Protein AF-A0A350IKV9-F1 (afdb_monomer)

Sequence (168 aa):
MIDTLLIYFIIVYFLIGTVTGIGIVTDEIPREKPDIVEILGGILLFIIILFIWPIFAYFYFNGIFYPRNYDKYPNRVFDIPSGLLIKKISIQEAESENISSYFDNGTFLMPFGRYNPVWNEMKANMFEGDEVWEFSTSSIWWENLCGSAGVCIIRNGQPIDAIITMKN

Structure (mmCIF, N/CA/C/O backbone):
data_AF-A0A350IKV9-F1
#
_entry.id   AF-A0A350IKV9-F1
#
loop_
_atom_site.group_PDB
_atom_site.id
_atom_site.type_symbol
_atom_site.label_atom_id
_atom_site.label_alt_id
_atom_site.label_comp_id
_atom_site.label_asym_id
_atom_site.label_entity_id
_atom_site.label_seq_id
_atom_site.pdbx_PDB_ins_code
_atom_site.Cartn_x
_atom_site.Cartn_y
_atom_site.Cartn_z
_atom_site.occupancy
_atom_site.B_iso_or_equiv
_atom_site.auth_seq_id
_atom_site.auth_comp_id
_atom_site.auth_asym_id
_atom_site.auth_atom_id
_atom_site.pdbx_PDB_model_num
ATOM 1 N N . MET A 1 1 ? -7.982 0.806 -15.045 1.00 50.06 1 MET A N 1
ATOM 2 C CA . MET A 1 1 ? -8.521 1.694 -16.094 1.00 50.06 1 MET A CA 1
ATOM 3 C C . MET A 1 1 ? -7.327 2.464 -16.624 1.00 50.06 1 MET A C 1
ATOM 5 O O . MET A 1 1 ? -6.690 3.134 -15.830 1.00 50.06 1 MET A O 1
ATOM 9 N N . ILE A 1 2 ? -6.890 2.216 -17.862 1.00 51.91 2 ILE A N 1
ATOM 10 C CA . ILE A 1 2 ? -5.684 2.874 -18.393 1.00 51.91 2 ILE A CA 1
ATOM 11 C C . ILE A 1 2 ? -6.032 4.348 -18.593 1.00 51.91 2 ILE A C 1
ATOM 13 O O . ILE A 1 2 ? -7.002 4.641 -19.290 1.00 51.91 2 ILE A O 1
ATOM 17 N N . ASP A 1 3 ? -5.272 5.242 -17.962 1.00 71.12 3 ASP A N 1
ATOM 18 C CA . ASP A 1 3 ? -5.501 6.681 -18.044 1.00 71.12 3 ASP A CA 1
ATOM 19 C C . ASP A 1 3 ? -5.503 7.141 -19.500 1.00 71.12 3 ASP A C 1
ATOM 21 O O . ASP A 1 3 ? -4.531 6.960 -20.238 1.00 71.12 3 ASP A O 1
ATOM 25 N N . THR A 1 4 ? -6.590 7.785 -19.917 1.00 68.31 4 THR A N 1
ATOM 26 C CA . THR A 1 4 ? -6.730 8.342 -21.267 1.00 68.31 4 THR A CA 1
ATOM 27 C C . THR A 1 4 ? -5.572 9.293 -21.585 1.00 68.31 4 THR A C 1
ATOM 29 O O . THR A 1 4 ? -5.081 9.323 -22.711 1.00 68.31 4 THR A O 1
ATOM 32 N N . LEU A 1 5 ? -5.064 10.007 -20.574 1.00 66.12 5 LEU A N 1
ATOM 33 C CA . LEU A 1 5 ? -3.901 10.889 -20.684 1.00 66.12 5 LEU A CA 1
ATOM 34 C C . LEU A 1 5 ? -2.611 10.124 -21.028 1.00 66.12 5 LEU A C 1
ATOM 36 O O . LEU A 1 5 ? -1.826 10.578 -21.860 1.00 66.12 5 LEU A O 1
ATOM 40 N N . LEU A 1 6 ? -2.418 8.943 -20.432 1.00 70.38 6 LEU A N 1
ATOM 41 C CA . LEU A 1 6 ? -1.281 8.064 -20.708 1.00 70.38 6 LEU A CA 1
ATOM 42 C C . LEU A 1 6 ? -1.356 7.519 -22.139 1.00 70.38 6 LEU A C 1
ATOM 44 O O . LEU A 1 6 ? -0.348 7.487 -22.840 1.00 70.38 6 LEU A O 1
ATOM 48 N N . ILE A 1 7 ? -2.558 7.164 -22.602 1.00 73.94 7 ILE A N 1
ATOM 49 C CA . ILE A 1 7 ? -2.790 6.726 -23.985 1.00 73.94 7 ILE A CA 1
ATOM 50 C C . ILE A 1 7 ? -2.444 7.849 -24.969 1.00 73.94 7 ILE A C 1
ATOM 52 O O . ILE A 1 7 ? -1.711 7.612 -25.928 1.00 73.94 7 ILE A O 1
ATOM 56 N N . TYR A 1 8 ? -2.899 9.081 -24.718 1.00 74.25 8 TYR A N 1
ATOM 57 C CA . TYR A 1 8 ? -2.545 10.231 -25.556 1.00 74.25 8 TYR A CA 1
ATOM 58 C C . TYR A 1 8 ? -1.039 10.501 -25.562 1.00 74.25 8 TYR A C 1
ATOM 60 O O . TYR A 1 8 ? -0.478 10.758 -26.626 1.00 74.25 8 TYR A O 1
ATOM 68 N N . PHE A 1 9 ? -0.370 10.391 -24.412 1.00 74.56 9 PHE A N 1
ATOM 69 C CA . PHE A 1 9 ? 1.077 10.581 -24.330 1.00 74.56 9 PHE A CA 1
ATOM 70 C C . PHE A 1 9 ? 1.836 9.521 -25.138 1.00 74.56 9 PHE A C 1
ATOM 72 O O . PHE A 1 9 ? 2.752 9.860 -25.884 1.00 74.56 9 PHE A O 1
ATOM 79 N N . ILE A 1 10 ? 1.406 8.256 -25.067 1.00 74.56 10 ILE A N 1
ATOM 80 C CA . ILE A 1 10 ? 1.971 7.158 -25.865 1.00 74.56 10 ILE A CA 1
ATOM 81 C C . ILE A 1 10 ? 1.761 7.411 -27.363 1.00 74.56 10 ILE A C 1
ATOM 83 O O . ILE A 1 10 ? 2.704 7.265 -28.137 1.00 74.56 10 ILE A O 1
ATOM 87 N N . ILE A 1 11 ? 0.563 7.834 -27.779 1.00 78.81 11 ILE A N 1
ATOM 88 C CA . ILE A 1 11 ? 0.254 8.118 -29.191 1.00 78.81 11 ILE A CA 1
ATOM 89 C C . ILE A 1 11 ? 1.099 9.284 -29.716 1.00 78.81 11 ILE A C 1
ATOM 91 O O . ILE A 1 11 ? 1.697 9.176 -30.786 1.00 78.81 11 ILE A O 1
ATOM 95 N N . VAL A 1 12 ? 1.184 10.386 -28.966 1.00 78.75 12 VAL A N 1
ATOM 96 C CA . VAL A 1 12 ? 1.984 11.561 -29.347 1.00 78.75 12 VAL A CA 1
ATOM 97 C C . VAL A 1 12 ? 3.470 11.210 -29.399 1.00 78.75 12 VAL A C 1
ATOM 99 O O . VAL A 1 12 ? 4.148 11.581 -30.354 1.00 78.75 12 VAL A O 1
ATOM 102 N N . TYR A 1 13 ? 3.973 10.443 -28.432 1.00 76.25 13 TYR A N 1
ATOM 103 C CA . TYR A 1 13 ? 5.362 9.990 -28.428 1.00 76.25 13 TYR A CA 1
ATOM 104 C C . TYR A 1 13 ? 5.668 9.061 -29.613 1.00 76.25 13 TYR A C 1
ATOM 106 O O . TYR A 1 13 ? 6.708 9.206 -30.253 1.00 76.25 13 TYR A O 1
ATOM 114 N N . PHE A 1 14 ? 4.741 8.166 -29.972 1.00 77.69 14 PHE A N 1
ATOM 115 C CA . PHE A 1 14 ? 4.872 7.297 -31.145 1.00 77.69 14 PHE A CA 1
ATOM 116 C C . PHE A 1 14 ? 4.857 8.099 -32.456 1.00 77.69 14 PHE A C 1
ATOM 118 O O . PHE A 1 14 ? 5.660 7.842 -33.355 1.00 77.69 14 PHE A O 1
ATOM 125 N N . LEU A 1 15 ? 4.001 9.120 -32.559 1.00 77.75 15 LEU A N 1
ATOM 126 C CA . LEU A 1 15 ? 3.981 10.047 -33.695 1.00 77.75 15 LEU A CA 1
ATOM 127 C C . LEU A 1 15 ? 5.290 10.835 -33.810 1.00 77.75 15 LEU A C 1
ATOM 129 O O . LEU A 1 15 ? 5.861 10.915 -34.891 1.00 77.75 15 LEU A O 1
ATOM 133 N N . ILE A 1 16 ? 5.818 11.360 -32.703 1.00 76.12 16 ILE A N 1
ATOM 134 C CA . ILE A 1 16 ? 7.105 12.070 -32.707 1.00 76.12 16 ILE A CA 1
ATOM 135 C C . ILE A 1 16 ? 8.239 11.116 -33.101 1.00 76.12 16 ILE A C 1
ATOM 137 O O . ILE A 1 16 ? 9.048 11.452 -33.963 1.00 76.12 16 ILE A O 1
ATOM 141 N N . GLY A 1 17 ? 8.278 9.910 -32.529 1.00 69.62 17 GLY A N 1
ATOM 142 C CA . GLY A 1 17 ? 9.280 8.891 -32.846 1.00 69.62 17 GLY A CA 1
ATOM 143 C C . GLY A 1 17 ? 9.256 8.461 -34.314 1.00 69.62 17 GLY A C 1
ATOM 144 O O . GLY A 1 17 ? 10.305 8.399 -34.950 1.00 69.62 17 GLY A O 1
ATOM 145 N N . THR A 1 18 ? 8.071 8.233 -34.884 1.00 74.25 18 THR A N 1
ATOM 146 C CA . THR A 1 18 ? 7.915 7.893 -36.311 1.00 74.25 18 THR A CA 1
ATOM 147 C C . THR A 1 18 ? 8.304 9.048 -37.228 1.00 74.25 18 THR A C 1
ATOM 149 O O . THR A 1 18 ? 9.034 8.824 -38.188 1.00 74.25 18 THR A O 1
ATOM 152 N N . VAL A 1 19 ? 7.903 10.285 -36.920 1.00 74.25 19 VAL A N 1
ATOM 153 C CA . VAL A 1 19 ? 8.276 11.468 -37.716 1.00 74.25 19 VAL A CA 1
ATOM 154 C C . VAL A 1 19 ? 9.783 11.717 -37.664 1.00 74.25 19 VAL A C 1
ATOM 156 O O . VAL A 1 19 ? 10.394 11.987 -38.694 1.00 74.25 19 VAL A O 1
ATOM 159 N N . THR A 1 20 ? 10.398 11.570 -36.490 1.00 69.19 20 THR A N 1
ATOM 160 C CA . THR A 1 20 ? 11.847 11.764 -36.315 1.00 69.19 20 THR A CA 1
ATOM 161 C C . THR A 1 20 ? 12.631 10.645 -36.999 1.00 69.19 20 THR A C 1
ATOM 163 O O . THR A 1 20 ? 13.616 10.914 -37.678 1.00 69.19 20 THR A O 1
ATOM 166 N N . GLY A 1 21 ? 12.164 9.396 -36.887 1.00 65.19 21 GLY A N 1
ATOM 167 C CA . GLY A 1 21 ? 12.760 8.245 -37.564 1.00 65.19 21 GLY A CA 1
ATOM 168 C C . GLY A 1 21 ? 12.677 8.348 -39.086 1.00 65.19 21 GLY A C 1
ATOM 169 O O . GLY A 1 21 ? 13.676 8.120 -39.759 1.00 65.19 21 GLY A O 1
ATOM 170 N N . ILE A 1 22 ? 11.526 8.756 -39.632 1.00 67.31 22 ILE A N 1
ATOM 171 C CA . ILE A 1 22 ? 11.386 9.033 -41.069 1.00 67.31 22 ILE A CA 1
ATOM 172 C C . ILE A 1 22 ? 12.315 10.178 -41.469 1.00 67.31 22 ILE A C 1
ATOM 174 O O . ILE A 1 22 ? 13.008 10.035 -42.463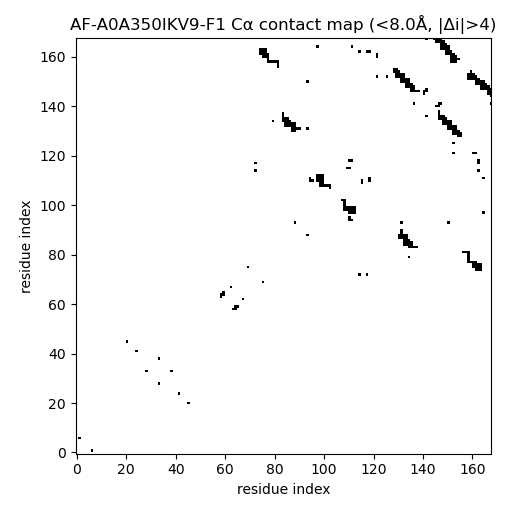 1.00 67.31 22 ILE A O 1
ATOM 178 N N . GLY A 1 23 ? 12.380 11.258 -40.682 1.00 64.06 23 GLY A N 1
ATOM 179 C CA . GLY A 1 23 ? 13.267 12.396 -40.925 1.00 64.06 23 GLY A CA 1
ATOM 180 C C . GLY A 1 23 ? 14.730 11.979 -41.067 1.00 64.06 23 GLY A C 1
ATOM 181 O O . GLY A 1 23 ? 15.335 12.271 -42.090 1.00 64.06 23 GLY A O 1
ATOM 182 N N . ILE A 1 24 ? 15.257 11.220 -40.101 1.00 61.50 24 ILE A N 1
ATOM 183 C CA . ILE A 1 24 ? 16.635 10.697 -40.124 1.00 61.50 24 ILE A CA 1
ATOM 184 C C . ILE A 1 24 ? 16.857 9.799 -41.346 1.00 61.50 24 ILE A C 1
ATOM 186 O O . ILE A 1 24 ? 17.827 9.987 -42.072 1.00 61.50 24 ILE A O 1
ATOM 190 N N . VAL A 1 25 ? 15.927 8.880 -41.626 1.00 62.28 25 VAL A N 1
ATOM 191 C CA . VAL A 1 25 ? 16.016 8.009 -42.809 1.00 62.28 25 VAL A CA 1
ATOM 192 C C . VAL A 1 25 ? 15.983 8.828 -44.101 1.00 62.28 25 VAL A C 1
ATOM 194 O O . VAL A 1 25 ? 16.704 8.510 -45.034 1.00 62.28 25 VAL A O 1
ATOM 197 N N . THR A 1 26 ? 15.178 9.886 -44.184 1.00 63.38 26 THR A N 1
ATOM 198 C CA . THR A 1 26 ? 15.081 10.714 -45.395 1.00 63.38 26 THR A CA 1
ATOM 199 C C . THR A 1 26 ? 16.244 11.681 -45.581 1.00 63.38 26 THR A C 1
ATOM 201 O O . THR A 1 26 ? 16.548 12.008 -46.724 1.00 63.38 26 THR A O 1
ATOM 204 N N . ASP A 1 27 ? 16.878 12.133 -44.496 1.00 59.53 27 ASP A N 1
ATOM 205 C CA . ASP A 1 27 ? 17.991 13.092 -44.532 1.00 59.53 27 ASP A CA 1
ATOM 206 C C . ASP A 1 27 ? 19.342 12.384 -44.751 1.00 59.53 27 ASP A C 1
ATOM 208 O O . ASP A 1 27 ? 20.251 12.954 -45.352 1.00 59.53 27 ASP A O 1
ATOM 212 N N . GLU A 1 28 ? 19.458 11.112 -44.339 1.00 56.00 28 GLU A N 1
ATOM 213 C CA . GLU A 1 28 ? 20.629 10.267 -44.617 1.00 56.00 28 GLU A CA 1
ATOM 214 C C . GLU A 1 28 ? 20.583 9.562 -45.979 1.00 56.00 28 GLU A C 1
ATOM 216 O O . GLU A 1 28 ? 21.625 9.094 -46.428 1.00 56.00 28 GLU A O 1
ATOM 221 N N . ILE A 1 29 ? 19.435 9.504 -46.675 1.00 55.97 29 ILE A N 1
ATOM 222 C CA . ILE A 1 29 ? 19.399 8.986 -48.052 1.00 55.97 29 ILE A CA 1
ATOM 223 C C . ILE A 1 29 ? 20.167 9.966 -48.953 1.00 55.97 29 ILE A C 1
ATOM 225 O O . ILE A 1 29 ? 19.694 11.085 -49.192 1.00 55.97 29 ILE A O 1
ATOM 229 N N . PRO A 1 30 ? 21.327 9.574 -49.515 1.00 55.75 30 PRO A N 1
ATOM 230 C CA . PRO A 1 30 ? 22.032 10.423 -50.459 1.00 55.75 30 PRO A CA 1
ATOM 231 C C . PRO A 1 30 ? 21.118 10.675 -51.669 1.00 55.75 30 PRO A C 1
ATOM 233 O O . PRO A 1 30 ? 20.323 9.821 -52.059 1.00 55.75 30 PRO A O 1
ATOM 236 N N . ARG A 1 31 ? 21.245 11.828 -52.345 1.00 57.75 31 ARG A N 1
ATOM 237 C CA . ARG A 1 31 ? 20.541 12.061 -53.634 1.00 57.75 31 ARG A CA 1
ATOM 238 C C . ARG A 1 31 ? 20.940 11.056 -54.727 1.00 57.75 31 ARG A C 1
ATOM 240 O O . ARG A 1 31 ? 20.358 11.062 -55.810 1.00 57.75 31 ARG A O 1
ATOM 247 N N . GLU A 1 32 ? 21.932 10.220 -54.447 1.00 67.06 32 GLU A N 1
ATOM 248 C CA . GLU A 1 32 ? 22.389 9.101 -55.252 1.00 67.06 32 GLU A CA 1
ATOM 249 C C . GLU A 1 32 ? 21.935 7.784 -54.604 1.00 67.06 32 GLU A C 1
ATOM 251 O O . GLU A 1 32 ? 21.840 7.693 -53.386 1.00 67.06 32 GLU A O 1
ATOM 256 N N . LYS A 1 33 ? 21.599 6.782 -55.427 1.00 62.62 33 LYS A N 1
ATOM 257 C CA . LYS A 1 33 ? 20.904 5.547 -55.023 1.00 62.62 33 LYS A CA 1
ATOM 258 C C . LYS A 1 33 ? 21.510 4.956 -53.727 1.00 62.62 33 LYS A C 1
ATOM 260 O O . LYS A 1 33 ? 22.646 4.490 -53.795 1.00 62.62 33 LYS A O 1
ATOM 265 N N . PRO A 1 34 ? 20.783 4.952 -52.592 1.00 62.66 34 PRO A N 1
ATOM 266 C CA . PRO A 1 34 ? 21.312 4.438 -51.331 1.00 62.66 34 PRO A CA 1
ATOM 267 C C . PRO A 1 34 ? 21.704 2.966 -51.477 1.00 62.66 34 PRO A C 1
ATOM 269 O O . PRO A 1 34 ? 20.997 2.192 -52.138 1.00 62.66 34 PRO A O 1
ATOM 272 N N . ASP A 1 35 ? 22.836 2.587 -50.880 1.00 76.44 35 ASP A N 1
ATOM 273 C CA . ASP A 1 35 ? 23.293 1.199 -50.876 1.00 76.44 35 ASP A CA 1
ATOM 274 C C . ASP A 1 35 ? 22.308 0.349 -50.058 1.00 76.44 35 ASP A C 1
ATOM 276 O O . ASP A 1 35 ? 21.745 0.784 -49.048 1.00 76.44 35 ASP A O 1
ATOM 280 N N . ILE A 1 36 ? 22.090 -0.892 -50.486 1.00 76.94 36 ILE A N 1
ATOM 281 C CA . ILE A 1 36 ? 21.175 -1.825 -49.825 1.00 76.94 36 ILE A CA 1
ATOM 282 C C . ILE A 1 36 ? 21.557 -2.033 -48.354 1.00 76.94 36 ILE A C 1
ATOM 284 O O . ILE A 1 36 ? 20.687 -2.273 -47.521 1.00 76.94 36 ILE A O 1
ATOM 288 N N . VAL A 1 37 ? 22.842 -1.887 -48.025 1.00 74.31 37 VAL A N 1
ATOM 289 C CA . VAL A 1 37 ? 23.372 -2.002 -46.661 1.00 74.31 37 VAL A CA 1
ATOM 290 C C . VAL A 1 37 ? 22.848 -0.891 -45.745 1.00 74.31 37 VAL A C 1
ATOM 292 O O . VAL A 1 37 ? 22.463 -1.179 -44.612 1.00 74.31 37 VAL A O 1
ATOM 295 N N . GLU A 1 38 ? 22.767 0.350 -46.226 1.00 74.56 38 GLU A N 1
ATOM 296 C CA . GLU A 1 38 ? 22.275 1.496 -45.444 1.00 74.56 38 GLU A CA 1
ATOM 297 C C . GLU A 1 38 ? 20.772 1.372 -45.177 1.00 74.56 38 GLU A C 1
ATOM 299 O O . GLU A 1 38 ? 20.311 1.530 -44.044 1.00 74.56 38 GLU A O 1
ATOM 304 N N . ILE A 1 39 ? 20.013 0.967 -46.200 1.00 76.38 39 ILE A N 1
ATOM 305 C CA . ILE A 1 39 ? 18.571 0.713 -46.082 1.00 76.38 39 ILE A CA 1
ATOM 306 C C . ILE A 1 39 ? 18.306 -0.405 -45.066 1.00 76.38 39 ILE A C 1
ATOM 308 O O . ILE A 1 39 ? 17.453 -0.267 -44.186 1.00 76.38 39 ILE A O 1
ATOM 312 N N . LEU A 1 40 ? 19.042 -1.516 -45.167 1.00 76.94 40 LEU A N 1
ATOM 313 C CA . LEU A 1 40 ? 18.910 -2.637 -44.237 1.00 76.94 40 LEU A CA 1
ATOM 314 C C . LEU A 1 40 ? 19.296 -2.236 -42.807 1.00 76.94 40 LEU A C 1
ATOM 316 O O . LEU A 1 40 ? 18.626 -2.662 -41.864 1.00 76.94 40 LEU A O 1
ATOM 320 N N . GLY A 1 41 ? 20.315 -1.387 -42.640 1.00 78.94 41 GLY A N 1
ATOM 321 C CA . GLY A 1 41 ? 20.718 -0.837 -41.345 1.00 78.94 41 GLY A CA 1
ATOM 322 C C . GLY A 1 41 ? 19.615 -0.005 -40.684 1.00 78.94 41 GLY A C 1
ATOM 323 O O . GLY A 1 41 ? 19.273 -0.249 -39.524 1.00 78.94 41 GLY A O 1
ATOM 324 N N . GLY A 1 42 ? 18.995 0.912 -41.433 1.00 77.00 42 GLY A N 1
ATOM 325 C CA . GLY A 1 42 ? 17.886 1.734 -40.937 1.00 77.00 42 GLY A CA 1
ATOM 326 C C . GLY A 1 42 ? 16.656 0.907 -40.545 1.00 77.00 42 GLY A C 1
ATOM 327 O O . GLY A 1 42 ? 16.072 1.118 -39.479 1.00 77.00 42 GLY A O 1
ATOM 328 N N . ILE A 1 43 ? 16.299 -0.095 -41.356 1.00 80.75 43 ILE A N 1
ATOM 329 C CA . ILE A 1 43 ? 15.188 -1.013 -41.055 1.00 80.75 43 ILE A CA 1
ATOM 330 C C . ILE A 1 43 ? 15.478 -1.821 -39.783 1.00 80.75 43 ILE A C 1
ATOM 332 O O . ILE A 1 43 ? 14.601 -1.959 -38.929 1.00 80.75 43 ILE A O 1
ATOM 336 N N . LEU A 1 44 ? 16.702 -2.332 -39.626 1.00 83.56 44 LEU A N 1
ATOM 337 C CA . LEU A 1 44 ? 17.096 -3.093 -38.441 1.00 83.56 44 LEU A CA 1
ATOM 338 C C . LEU A 1 44 ? 17.002 -2.238 -37.170 1.00 83.56 44 LEU A C 1
ATOM 340 O O . LEU A 1 44 ? 16.446 -2.688 -36.167 1.00 83.56 44 LEU A O 1
ATOM 344 N N . LEU A 1 45 ? 17.494 -0.997 -37.215 1.00 79.56 45 LEU A N 1
ATOM 345 C CA . LEU A 1 45 ? 17.433 -0.069 -36.086 1.00 79.56 45 LEU A CA 1
ATOM 346 C C . LEU A 1 45 ? 15.983 0.274 -35.714 1.00 79.56 45 LEU A C 1
ATOM 348 O O . LEU A 1 45 ? 15.626 0.272 -34.535 1.00 79.56 45 LEU A O 1
ATOM 352 N N . PHE A 1 46 ? 15.126 0.487 -36.715 1.00 78.44 46 PHE A N 1
ATOM 353 C CA . PHE A 1 46 ? 13.700 0.722 -36.507 1.00 78.44 46 PHE A CA 1
ATOM 354 C C . PHE A 1 46 ? 13.012 -0.469 -35.827 1.00 78.44 46 PHE A C 1
ATOM 356 O O . PHE A 1 46 ? 12.270 -0.281 -34.864 1.00 78.44 46 PHE A O 1
ATOM 363 N N . ILE A 1 47 ? 13.301 -1.697 -36.272 1.00 82.06 47 ILE A N 1
ATOM 364 C CA . ILE A 1 47 ? 12.794 -2.927 -35.647 1.00 82.06 47 ILE A CA 1
ATOM 365 C C . ILE A 1 47 ? 13.273 -3.013 -34.192 1.00 82.06 47 ILE A C 1
ATOM 367 O O . ILE A 1 47 ? 12.461 -3.224 -33.295 1.00 82.06 47 ILE A O 1
ATOM 371 N N . ILE A 1 48 ? 14.562 -2.791 -33.927 1.00 81.69 48 ILE A N 1
ATOM 372 C CA . ILE A 1 48 ? 15.110 -2.830 -32.563 1.00 81.69 48 ILE A CA 1
ATOM 373 C C . ILE A 1 48 ? 14.365 -1.850 -31.650 1.00 81.69 48 ILE A C 1
ATOM 375 O O . ILE A 1 48 ? 13.916 -2.248 -30.577 1.00 81.69 48 ILE A O 1
ATOM 379 N N . ILE A 1 49 ? 14.165 -0.604 -32.084 1.00 79.38 49 ILE A N 1
ATOM 380 C CA . ILE A 1 49 ? 13.420 0.397 -31.308 1.00 79.38 49 ILE A CA 1
ATOM 381 C C . ILE A 1 49 ? 11.970 -0.062 -31.102 1.00 79.38 49 ILE A C 1
ATOM 383 O O . ILE A 1 49 ? 11.477 -0.038 -29.976 1.00 79.38 49 ILE A O 1
ATOM 387 N N . LEU A 1 50 ? 11.304 -0.546 -32.152 1.00 78.94 50 LEU A N 1
ATOM 388 C CA . LEU A 1 50 ? 9.905 -0.977 -32.104 1.00 78.94 50 LEU A CA 1
ATOM 389 C C . LEU A 1 50 ? 9.672 -2.148 -31.135 1.00 78.94 50 LEU A C 1
ATOM 391 O O . LEU A 1 50 ? 8.630 -2.189 -30.483 1.00 78.94 50 LEU A O 1
ATOM 395 N N . PHE A 1 51 ? 10.636 -3.064 -30.997 1.00 80.38 51 PHE A N 1
ATOM 396 C CA . PHE A 1 51 ? 10.528 -4.237 -30.119 1.00 80.38 51 PHE A CA 1
ATOM 397 C C . PHE A 1 51 ? 11.144 -4.052 -28.724 1.00 80.38 51 PHE A C 1
ATOM 399 O O . PHE A 1 51 ? 10.738 -4.748 -27.791 1.00 80.38 51 PHE A O 1
ATOM 406 N N . ILE A 1 52 ? 12.056 -3.094 -28.532 1.00 80.62 52 ILE A N 1
ATOM 407 C CA . ILE A 1 52 ? 12.613 -2.769 -27.210 1.00 80.62 52 ILE A CA 1
ATOM 408 C C . ILE A 1 52 ? 11.530 -2.213 -26.276 1.00 80.62 52 ILE A C 1
ATOM 410 O O . ILE A 1 52 ? 11.429 -2.638 -25.124 1.00 80.62 52 ILE A O 1
ATOM 414 N N . TRP A 1 53 ? 10.677 -1.303 -26.752 1.00 70.06 53 TRP A N 1
ATOM 415 C CA . TRP A 1 53 ? 9.686 -0.645 -25.892 1.00 70.06 53 TRP A CA 1
ATOM 416 C C . TRP A 1 53 ? 8.613 -1.584 -25.317 1.00 70.06 53 TRP A C 1
ATOM 418 O O . TRP A 1 53 ? 8.346 -1.473 -24.123 1.00 70.06 53 TRP A O 1
ATOM 428 N N . PRO A 1 54 ? 8.033 -2.543 -26.068 1.00 78.56 54 PRO A N 1
ATOM 429 C CA . PRO A 1 54 ? 7.135 -3.555 -25.510 1.00 78.56 54 PRO A CA 1
ATOM 430 C C . PRO A 1 54 ? 7.776 -4.398 -24.409 1.00 78.56 54 PRO A C 1
ATOM 432 O O . PRO A 1 54 ? 7.103 -4.746 -23.444 1.00 78.56 54 PRO A O 1
ATOM 435 N N . ILE A 1 55 ? 9.075 -4.691 -24.520 1.00 79.06 55 ILE A N 1
ATOM 436 C CA . ILE A 1 55 ? 9.829 -5.424 -23.498 1.00 79.06 55 ILE A CA 1
ATOM 437 C C . ILE A 1 55 ? 9.959 -4.569 -22.230 1.00 79.06 55 ILE A C 1
ATOM 439 O O . ILE A 1 55 ? 9.649 -5.041 -21.137 1.00 79.06 55 ILE A O 1
ATOM 443 N N . PHE A 1 56 ? 10.331 -3.291 -22.358 1.00 74.19 56 PHE A N 1
ATOM 444 C CA . PHE A 1 56 ? 10.372 -2.365 -21.220 1.00 74.19 56 PHE A CA 1
ATOM 445 C C . PHE A 1 56 ? 8.989 -2.119 -20.604 1.00 74.19 56 PHE A C 1
ATOM 447 O O . PHE A 1 56 ? 8.867 -2.111 -19.381 1.00 74.19 56 PHE A O 1
ATOM 454 N N . ALA A 1 57 ? 7.942 -1.980 -21.419 1.00 72.12 57 ALA A N 1
ATOM 455 C CA . ALA A 1 57 ? 6.567 -1.842 -20.949 1.00 72.12 57 ALA A CA 1
ATOM 456 C C . ALA A 1 57 ? 6.109 -3.107 -20.210 1.00 72.12 57 ALA A C 1
ATOM 458 O O . ALA A 1 57 ? 5.578 -3.012 -19.107 1.00 72.12 57 ALA A O 1
ATOM 459 N N . TYR A 1 58 ? 6.378 -4.293 -20.762 1.00 75.50 58 TYR A N 1
ATOM 460 C CA . TYR A 1 58 ? 6.128 -5.571 -20.098 1.00 75.50 58 TYR A CA 1
ATOM 461 C C . TYR A 1 58 ? 6.859 -5.649 -18.753 1.00 75.50 58 TYR A C 1
ATOM 463 O O . TYR A 1 58 ? 6.255 -6.016 -17.749 1.00 75.50 58 TYR A O 1
ATOM 471 N N . PHE A 1 59 ? 8.132 -5.257 -18.686 1.00 73.00 59 PHE A N 1
ATOM 472 C CA . PHE A 1 59 ? 8.876 -5.229 -17.426 1.00 73.00 59 PHE A CA 1
ATOM 473 C C . PHE A 1 59 ? 8.347 -4.194 -16.423 1.00 73.00 59 PHE A C 1
ATOM 475 O O . PHE A 1 59 ? 8.343 -4.469 -15.222 1.00 73.00 59 PHE A O 1
ATOM 482 N N . TYR A 1 60 ? 7.876 -3.037 -16.895 1.00 66.00 60 TYR A N 1
ATOM 483 C CA . TYR A 1 60 ? 7.249 -2.004 -16.070 1.00 66.00 60 TYR A CA 1
ATOM 484 C C . TYR A 1 60 ? 5.925 -2.494 -15.469 1.00 66.00 60 TYR A C 1
ATOM 486 O O . TYR A 1 60 ? 5.750 -2.448 -14.253 1.00 66.00 60 TYR A O 1
ATOM 494 N N . PHE A 1 61 ? 5.030 -3.055 -16.291 1.00 64.56 61 PHE A N 1
ATOM 495 C CA . PHE A 1 61 ? 3.741 -3.585 -15.832 1.00 64.56 61 PHE A CA 1
ATOM 496 C C . PHE A 1 61 ? 3.879 -4.833 -14.953 1.00 64.56 61 PHE A C 1
ATOM 498 O O . PHE A 1 61 ? 3.077 -5.024 -14.043 1.00 64.56 61 PHE A O 1
ATOM 505 N N . ASN A 1 62 ? 4.908 -5.655 -15.170 1.00 62.66 62 ASN A N 1
ATOM 506 C CA . ASN A 1 62 ? 5.184 -6.816 -14.321 1.00 62.66 62 ASN A CA 1
ATOM 507 C C . ASN A 1 62 ? 6.025 -6.487 -13.078 1.00 62.66 62 ASN A C 1
ATOM 509 O O . ASN A 1 62 ? 6.397 -7.399 -12.343 1.00 62.66 62 ASN A O 1
ATOM 513 N N . GLY A 1 63 ? 6.335 -5.209 -12.826 1.00 55.06 63 GLY A N 1
ATOM 514 C CA . GLY A 1 63 ? 7.035 -4.787 -11.611 1.00 55.06 63 GLY A CA 1
ATOM 515 C C . GLY A 1 63 ? 8.458 -5.341 -11.485 1.00 55.06 63 GLY A C 1
ATOM 516 O O . GLY A 1 63 ? 8.965 -5.476 -10.379 1.00 55.06 63 GLY A O 1
ATOM 517 N N . ILE A 1 64 ? 9.123 -5.670 -12.597 1.00 56.53 64 ILE A N 1
ATOM 518 C CA . ILE A 1 64 ? 10.474 -6.261 -12.574 1.00 56.53 64 ILE A CA 1
ATOM 519 C C . ILE A 1 64 ? 11.545 -5.200 -12.255 1.00 56.53 64 ILE A C 1
ATOM 521 O O . ILE A 1 64 ? 12.544 -5.513 -11.614 1.00 56.53 64 ILE A O 1
ATOM 525 N N . PHE A 1 65 ? 11.318 -3.931 -12.621 1.00 51.97 65 PHE A N 1
ATOM 526 C CA . PHE A 1 65 ? 12.201 -2.808 -12.252 1.00 51.97 65 PHE A CA 1
ATOM 527 C C . PHE A 1 65 ? 11.911 -2.214 -10.864 1.00 51.97 65 PHE A C 1
ATOM 529 O O . PHE A 1 65 ? 12.777 -1.568 -10.278 1.00 51.97 65 PHE A O 1
ATOM 536 N N . TYR A 1 66 ? 10.725 -2.480 -10.317 1.00 53.25 66 TYR A N 1
ATOM 537 C CA . TYR A 1 66 ? 10.365 -2.191 -8.931 1.00 53.25 66 TYR A CA 1
ATOM 538 C C . TYR A 1 66 ? 9.908 -3.497 -8.292 1.00 53.25 66 TYR A C 1
ATOM 540 O O . TYR A 1 66 ? 8.699 -3.678 -8.119 1.00 53.25 66 TYR A O 1
ATOM 548 N N . PRO A 1 67 ? 10.827 -4.434 -7.981 1.00 44.84 67 PRO A N 1
ATOM 549 C CA . PRO A 1 67 ? 10.443 -5.617 -7.233 1.00 44.84 67 PRO A CA 1
ATOM 550 C C . PRO A 1 67 ? 9.742 -5.115 -5.975 1.00 44.84 67 PRO A C 1
ATOM 552 O O . PRO A 1 67 ? 10.357 -4.428 -5.152 1.00 44.84 67 PRO A O 1
ATOM 555 N N . ARG A 1 68 ? 8.431 -5.377 -5.870 1.00 49.97 68 ARG A N 1
ATOM 556 C CA . ARG A 1 68 ? 7.680 -5.135 -4.641 1.00 49.97 68 ARG A CA 1
ATOM 557 C C . ARG A 1 68 ? 8.431 -5.933 -3.587 1.00 49.97 68 ARG A C 1
ATOM 559 O O . ARG A 1 68 ? 8.407 -7.159 -3.588 1.00 49.97 68 ARG A O 1
ATOM 566 N N . ASN A 1 69 ? 9.205 -5.237 -2.761 1.00 48.16 69 ASN A N 1
ATOM 567 C CA . ASN A 1 69 ? 9.999 -5.835 -1.700 1.00 48.16 69 ASN A CA 1
ATOM 568 C C . ASN A 1 69 ? 9.037 -6.164 -0.555 1.00 48.16 69 ASN A C 1
ATOM 570 O O . ASN A 1 69 ? 9.090 -5.548 0.509 1.00 48.16 69 ASN A O 1
ATOM 574 N N . TYR A 1 70 ? 8.110 -7.092 -0.80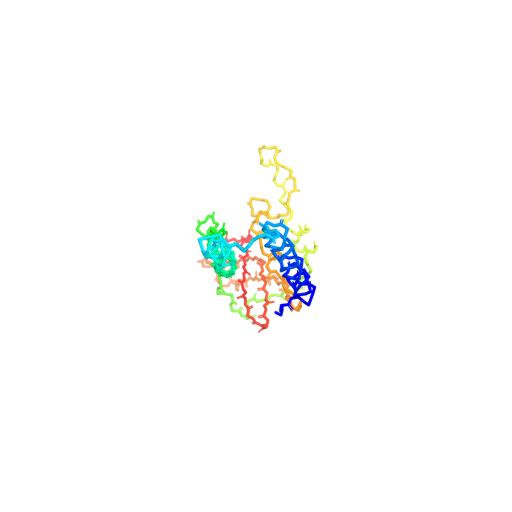7 1.00 49.19 70 TYR A N 1
ATOM 575 C CA . TYR A 1 70 ? 7.134 -7.562 0.174 1.00 49.19 70 TYR A CA 1
ATOM 576 C C . TYR A 1 70 ? 7.846 -8.042 1.445 1.00 49.19 70 TYR A C 1
ATOM 578 O O . TYR A 1 70 ? 7.409 -7.756 2.555 1.00 49.19 70 TYR A O 1
ATOM 586 N N . ASP A 1 71 ? 9.018 -8.646 1.271 1.00 52.06 71 ASP A N 1
ATO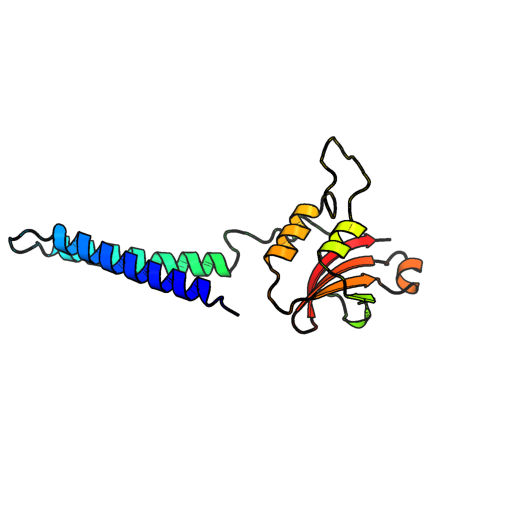M 587 C CA . ASP A 1 71 ? 9.832 -9.243 2.328 1.00 52.06 71 ASP A CA 1
ATOM 588 C C . ASP A 1 71 ? 10.522 -8.199 3.222 1.00 52.06 71 ASP A C 1
ATOM 590 O O . ASP A 1 71 ? 10.985 -8.516 4.318 1.00 52.06 71 ASP A O 1
ATOM 594 N N . LYS A 1 72 ? 10.595 -6.932 2.786 1.00 56.50 72 LYS A N 1
ATOM 595 C CA . LYS A 1 72 ? 11.263 -5.862 3.546 1.00 56.50 72 LYS A CA 1
ATOM 596 C C . LYS A 1 72 ? 10.389 -5.314 4.679 1.00 56.50 72 LYS A C 1
ATOM 598 O O . LYS A 1 72 ? 10.915 -4.689 5.600 1.00 56.50 72 LYS A O 1
ATOM 603 N N . TYR A 1 73 ? 9.079 -5.570 4.646 1.00 59.50 73 TYR A N 1
ATOM 604 C CA . TYR A 1 73 ? 8.125 -5.074 5.637 1.00 59.50 73 TYR A CA 1
ATOM 605 C C . TYR A 1 73 ? 7.180 -6.203 6.083 1.00 59.50 73 TYR A C 1
ATOM 607 O O . TYR A 1 73 ? 6.114 -6.371 5.495 1.00 59.50 73 TYR A O 1
ATOM 615 N N . PRO A 1 74 ? 7.508 -6.949 7.158 1.00 56.47 74 PRO A N 1
ATOM 616 C CA . PRO A 1 74 ? 6.767 -8.150 7.581 1.00 56.47 74 PRO A CA 1
ATOM 617 C C . PRO A 1 74 ? 5.329 -7.886 8.077 1.00 56.47 74 PRO A C 1
ATOM 619 O O . PRO A 1 74 ? 4.646 -8.806 8.514 1.00 56.47 74 PRO A O 1
ATOM 622 N N . ASN A 1 75 ? 4.868 -6.633 8.023 1.00 63.19 75 ASN A N 1
ATOM 623 C CA . ASN A 1 75 ? 3.563 -6.178 8.498 1.00 63.19 75 ASN A CA 1
ATOM 624 C C . ASN A 1 75 ? 2.549 -5.926 7.363 1.00 63.19 75 ASN A C 1
ATOM 626 O O . ASN A 1 75 ? 1.507 -5.320 7.616 1.00 63.19 75 ASN A O 1
ATOM 630 N N . ARG A 1 76 ? 2.845 -6.360 6.129 1.00 64.50 76 ARG A N 1
ATOM 631 C CA . ARG A 1 76 ? 1.924 -6.287 4.984 1.00 64.50 76 ARG A CA 1
ATOM 632 C C . ARG A 1 76 ? 1.091 -7.572 4.927 1.00 64.50 76 ARG A C 1
ATOM 634 O O . ARG A 1 76 ? 1.662 -8.656 4.848 1.00 64.50 76 ARG A O 1
ATOM 641 N N . VAL A 1 77 ? -0.237 -7.471 4.999 1.00 65.31 77 VAL A N 1
ATOM 642 C CA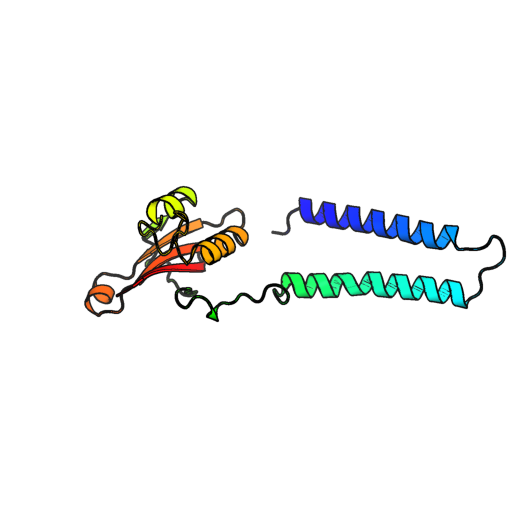 . VAL A 1 77 ? -1.155 -8.629 4.948 1.00 65.31 77 VAL A CA 1
ATOM 643 C C . VAL A 1 77 ? -2.144 -8.441 3.806 1.00 65.31 77 VAL A C 1
ATOM 645 O O . VAL A 1 77 ? -2.784 -7.400 3.716 1.00 65.31 77 VAL A O 1
ATOM 648 N N . PHE A 1 78 ? -2.263 -9.451 2.943 1.00 62.62 78 PHE A N 1
ATOM 649 C CA . PHE A 1 78 ? -3.130 -9.402 1.761 1.00 62.62 78 PHE A CA 1
ATOM 650 C C . PHE A 1 78 ? -4.526 -9.996 1.998 1.00 62.62 78 PHE A C 1
ATOM 652 O O . PHE A 1 78 ? -5.449 -9.668 1.264 1.00 62.62 78 PHE A O 1
ATOM 659 N N . ASP A 1 79 ? -4.710 -10.778 3.066 1.00 69.88 79 ASP A N 1
ATOM 660 C CA . ASP A 1 79 ? -5.985 -11.424 3.391 1.00 69.88 79 ASP A CA 1
ATOM 661 C C . ASP A 1 79 ? -6.638 -10.782 4.620 1.00 69.88 79 ASP A C 1
ATOM 663 O O . ASP A 1 79 ? -6.496 -11.253 5.750 1.00 69.88 79 ASP A O 1
ATOM 667 N N . ILE A 1 80 ? -7.367 -9.686 4.399 1.00 77.38 80 ILE A N 1
ATOM 668 C CA . ILE A 1 80 ? -8.239 -9.072 5.409 1.00 77.38 80 ILE A CA 1
ATOM 669 C C . ILE A 1 80 ? -9.690 -9.357 5.015 1.00 77.38 80 ILE A C 1
ATOM 671 O O . ILE A 1 80 ? -10.206 -8.736 4.083 1.00 77.38 80 ILE A O 1
ATOM 675 N N . PRO A 1 81 ? -10.384 -10.283 5.701 1.00 75.81 81 PRO A N 1
ATOM 676 C CA . PRO A 1 81 ? -11.805 -10.491 5.475 1.00 75.81 81 PRO A CA 1
ATOM 677 C C . PRO A 1 81 ? -12.566 -9.174 5.624 1.00 75.81 81 PRO A C 1
ATOM 679 O O . PRO A 1 81 ? -12.356 -8.440 6.589 1.00 75.81 81 PRO A O 1
ATOM 682 N N . SER A 1 82 ? -13.503 -8.901 4.715 1.00 74.56 82 SER A N 1
ATOM 683 C CA . SER A 1 82 ? -14.317 -7.676 4.741 1.00 74.56 82 SER A CA 1
ATOM 684 C C . SER A 1 82 ? -15.079 -7.473 6.059 1.00 74.56 82 SER A C 1
ATOM 686 O O . SER A 1 82 ? -15.383 -6.344 6.426 1.00 74.56 82 SER A O 1
ATOM 688 N N . GLY A 1 83 ? -15.336 -8.547 6.814 1.00 81.50 83 GLY A N 1
ATOM 689 C CA . GLY A 1 83 ? -15.931 -8.489 8.153 1.00 81.50 83 GLY A CA 1
ATOM 690 C C . GLY A 1 83 ? -15.027 -7.919 9.256 1.00 81.50 83 GLY A C 1
ATOM 691 O O . GLY A 1 83 ? -15.508 -7.727 10.368 1.00 81.50 83 GLY A O 1
ATOM 692 N N . LEU A 1 84 ? -13.742 -7.665 8.982 1.00 86.50 84 LEU A N 1
ATOM 693 C CA . LEU A 1 84 ? -12.810 -7.010 9.913 1.00 86.50 84 LEU A CA 1
ATOM 694 C C . LEU A 1 84 ? -12.684 -5.499 9.675 1.00 86.50 84 LEU A C 1
ATOM 696 O O . LEU A 1 84 ? -11.976 -4.823 10.424 1.00 86.50 84 LEU A O 1
ATOM 700 N N . LEU A 1 85 ? -13.338 -4.975 8.635 1.00 90.81 85 LEU A N 1
ATOM 701 C CA . LEU A 1 85 ? -13.348 -3.551 8.322 1.00 90.81 85 LEU A CA 1
ATOM 702 C C . LEU A 1 85 ? -14.235 -2.812 9.326 1.00 90.81 85 LEU A C 1
ATOM 704 O O . LEU A 1 85 ? -15.393 -3.1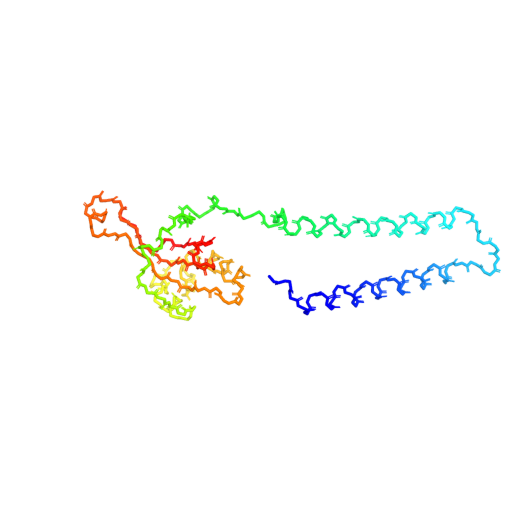73 9.531 1.00 90.81 85 LEU A O 1
ATOM 708 N N . ILE A 1 86 ? -13.688 -1.772 9.947 1.00 92.12 86 ILE A N 1
ATOM 709 C CA . ILE A 1 86 ? -14.370 -1.004 10.994 1.00 92.12 86 ILE A CA 1
ATOM 710 C C . ILE A 1 86 ? -14.938 0.280 10.409 1.00 92.12 86 ILE A C 1
ATOM 712 O O . ILE A 1 86 ? -16.128 0.567 10.540 1.00 92.12 86 ILE A O 1
ATOM 716 N N . LYS A 1 87 ? -14.065 1.074 9.789 1.00 93.56 87 LYS A N 1
ATOM 717 C CA . LYS A 1 87 ? -14.363 2.451 9.414 1.00 93.56 87 LYS A CA 1
ATOM 718 C C . LYS A 1 87 ? -13.670 2.790 8.105 1.00 93.56 87 LYS A C 1
ATOM 720 O O . LYS A 1 87 ? -12.466 2.589 7.963 1.00 93.56 87 LYS A O 1
ATOM 725 N N . LYS A 1 88 ? -14.437 3.341 7.164 1.00 94.88 88 LYS A N 1
ATOM 726 C CA . LYS A 1 88 ? -13.885 3.987 5.976 1.00 94.88 88 LYS A CA 1
ATOM 727 C C . LYS A 1 88 ? -13.297 5.329 6.392 1.00 94.88 88 LYS A C 1
ATOM 729 O O . LYS A 1 88 ? -13.994 6.126 7.021 1.00 94.88 88 LYS A O 1
ATOM 734 N N . ILE A 1 89 ? -12.047 5.567 6.027 1.00 94.38 89 ILE A N 1
ATOM 735 C CA . ILE A 1 89 ? -11.323 6.798 6.344 1.00 94.38 89 ILE A CA 1
ATOM 736 C C . ILE A 1 89 ? -10.737 7.414 5.075 1.00 94.38 89 ILE A C 1
ATOM 738 O O . ILE A 1 89 ? -10.570 6.755 4.049 1.00 94.38 89 ILE A O 1
ATOM 742 N N . SER A 1 90 ? -10.449 8.705 5.129 1.00 94.56 90 SER A N 1
ATOM 743 C CA . SER A 1 90 ? -9.674 9.403 4.108 1.00 94.56 90 SER A CA 1
ATOM 744 C C . SER A 1 90 ? -8.174 9.159 4.286 1.00 94.56 90 SER A C 1
ATOM 746 O O . SER A 1 90 ? -7.701 8.767 5.352 1.00 94.56 90 SER A O 1
ATOM 748 N N . ILE A 1 91 ? -7.402 9.440 3.234 1.00 92.38 91 ILE A N 1
ATOM 749 C CA . ILE A 1 91 ? -5.933 9.398 3.282 1.00 92.38 91 ILE A CA 1
ATOM 750 C C . ILE A 1 91 ? -5.410 10.356 4.359 1.00 92.38 91 ILE A C 1
ATOM 752 O O . ILE A 1 91 ? -4.498 10.010 5.102 1.00 92.38 91 ILE A O 1
ATOM 756 N N . GLN A 1 92 ? -6.002 11.547 4.461 1.00 91.75 92 GLN A N 1
ATOM 757 C CA . GLN A 1 92 ? -5.604 12.570 5.424 1.00 91.75 92 GLN A CA 1
ATOM 758 C C . GLN A 1 92 ? -5.888 12.130 6.863 1.00 91.75 92 GLN A C 1
ATOM 760 O O . GLN A 1 92 ? -5.032 12.307 7.728 1.00 91.75 92 GLN A O 1
ATOM 765 N N . GLU A 1 93 ? -7.052 11.525 7.114 1.00 91.69 93 GLU A N 1
ATOM 766 C CA . GLU A 1 93 ? -7.372 10.938 8.421 1.00 91.69 93 GLU A CA 1
ATOM 767 C C . GLU A 1 93 ? -6.374 9.829 8.764 1.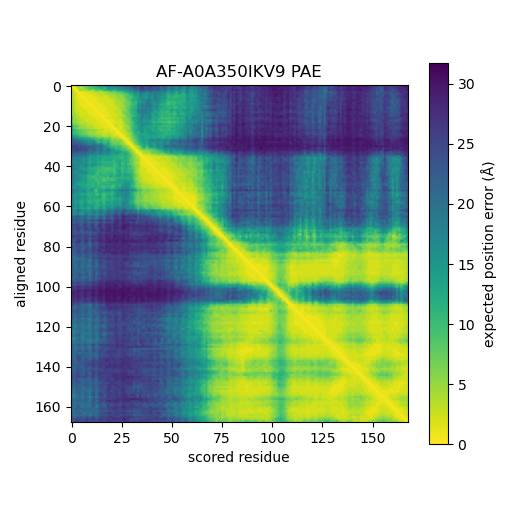00 91.69 93 GLU A C 1
ATOM 769 O O . GLU A 1 93 ? -5.726 9.915 9.806 1.00 91.69 93 GLU A O 1
ATOM 774 N N . ALA A 1 94 ? -6.141 8.881 7.845 1.00 90.88 94 ALA A N 1
ATOM 775 C CA . ALA A 1 94 ? -5.179 7.793 8.028 1.00 90.88 94 ALA A CA 1
ATOM 776 C C . ALA A 1 94 ? -3.782 8.308 8.400 1.00 90.88 94 ALA A C 1
ATOM 778 O O . ALA A 1 94 ? -3.133 7.774 9.300 1.00 90.88 94 ALA A O 1
ATOM 779 N N . GLU A 1 95 ? -3.323 9.361 7.725 1.00 91.38 95 GLU A N 1
ATOM 780 C CA . GLU A 1 95 ? -2.025 9.974 7.985 1.00 91.38 95 GLU A CA 1
ATOM 781 C C . GLU A 1 95 ? -1.973 10.694 9.331 1.00 91.38 95 GLU A C 1
ATOM 783 O O . GLU A 1 95 ? -0.984 10.558 10.050 1.00 91.38 95 GLU A O 1
ATOM 788 N N . SER A 1 96 ? -3.026 11.436 9.677 1.00 88.81 96 SER A N 1
ATOM 789 C CA . SER A 1 96 ? -3.092 12.199 10.925 1.00 88.81 96 SER A CA 1
ATOM 790 C C . SER A 1 96 ? -3.179 11.305 12.164 1.00 88.81 96 SER A C 1
ATOM 792 O O . SER A 1 96 ? -2.527 11.592 13.168 1.00 88.81 96 SER A O 1
ATOM 794 N N . GLU A 1 97 ? -3.916 10.195 12.077 1.00 87.75 97 GLU A N 1
ATOM 795 C CA . GLU A 1 97 ? -4.102 9.242 13.174 1.00 87.75 97 GLU A CA 1
ATOM 796 C C . GLU A 1 97 ? -2.873 8.341 13.373 1.00 87.75 97 GLU A C 1
ATOM 798 O O . GLU A 1 97 ? -2.628 7.855 14.475 1.00 87.75 97 GLU A O 1
ATOM 803 N N . ASN A 1 98 ? -2.050 8.169 12.331 1.00 85.62 98 ASN A N 1
ATOM 804 C CA . ASN A 1 98 ? -0.852 7.327 12.359 1.00 85.62 98 ASN A CA 1
ATOM 805 C C . ASN A 1 98 ? 0.458 8.124 12.274 1.00 85.62 98 ASN A C 1
ATOM 807 O O . ASN A 1 98 ? 1.494 7.569 11.896 1.00 85.62 98 ASN A O 1
ATOM 811 N N . ILE A 1 99 ? 0.463 9.414 12.621 1.00 83.69 99 ILE A N 1
ATOM 812 C CA . ILE A 1 99 ? 1.716 10.160 12.787 1.00 83.69 99 ILE A CA 1
ATOM 813 C C . ILE A 1 99 ? 2.538 9.508 13.902 1.00 83.69 99 ILE A 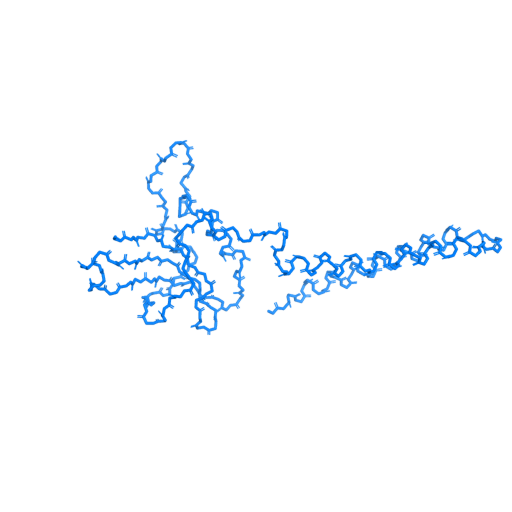C 1
ATOM 815 O O . ILE A 1 99 ? 2.064 9.328 15.025 1.00 83.69 99 ILE A O 1
ATOM 819 N N . SER A 1 100 ? 3.791 9.149 13.605 1.00 67.56 100 SER A N 1
ATOM 820 C CA . SER A 1 100 ? 4.659 8.597 14.640 1.00 67.56 100 SER A CA 1
ATOM 821 C C . SER A 1 100 ? 4.970 9.683 15.667 1.00 67.56 100 SER A C 1
ATOM 823 O O . SER A 1 100 ? 5.651 10.659 15.361 1.00 67.56 100 SER A O 1
ATOM 825 N N . SER A 1 101 ? 4.518 9.488 16.901 1.00 63.88 101 SER A N 1
ATOM 826 C CA . SER A 1 101 ? 4.848 10.340 18.048 1.00 63.88 101 SER A CA 1
ATOM 827 C C . SER A 1 101 ? 6.301 10.184 18.521 1.00 63.88 101 SER A C 1
ATOM 829 O O . SER A 1 101 ? 6.778 10.981 19.326 1.00 63.88 101 SER A O 1
ATOM 831 N N . TYR A 1 102 ? 7.022 9.182 18.007 1.00 57.34 102 TYR A N 1
ATOM 832 C CA . TYR A 1 102 ? 8.418 8.914 18.337 1.00 57.34 102 TYR A CA 1
ATOM 833 C C . TYR A 1 102 ? 9.385 9.645 17.400 1.00 57.34 102 TYR A C 1
ATOM 835 O O . TYR A 1 102 ? 9.490 9.330 16.216 1.00 57.34 102 TYR A O 1
ATOM 843 N N . PHE A 1 103 ? 10.152 10.574 17.974 1.00 56.25 103 PHE A N 1
ATOM 844 C CA . PHE A 1 103 ? 11.429 11.025 17.426 1.00 56.25 103 PHE A CA 1
ATOM 845 C C . PHE A 1 103 ? 12.451 9.896 17.599 1.00 56.25 103 PHE A C 1
ATOM 847 O O . PHE A 1 103 ? 13.139 9.827 18.615 1.00 56.25 103 PHE A O 1
ATOM 854 N N . ASP A 1 104 ? 12.538 8.991 16.630 1.00 52.47 104 ASP A N 1
ATOM 855 C CA . ASP A 1 104 ? 13.637 8.028 16.574 1.00 52.47 104 ASP A CA 1
ATOM 856 C C . ASP A 1 104 ? 14.765 8.609 15.702 1.00 52.47 104 ASP A C 1
ATOM 858 O O . ASP A 1 104 ? 14.583 8.916 14.517 1.00 52.47 104 ASP A O 1
ATOM 862 N N . ASN A 1 105 ? 15.928 8.821 16.322 1.00 52.09 105 ASN A N 1
ATOM 863 C CA . ASN A 1 105 ? 17.208 9.127 15.669 1.00 52.09 105 ASN A CA 1
ATOM 864 C C . ASN A 1 105 ? 17.253 10.364 14.743 1.00 52.09 105 ASN A C 1
ATOM 866 O O . ASN A 1 105 ? 18.026 10.396 13.789 1.00 52.09 105 ASN A O 1
ATOM 870 N N . GLY A 1 106 ? 16.465 11.406 15.032 1.00 54.28 106 GLY A N 1
ATOM 871 C CA . GLY A 1 106 ? 16.503 12.676 14.284 1.00 54.28 106 GLY A CA 1
ATOM 872 C C . GLY A 1 106 ? 15.718 12.671 12.967 1.00 54.28 106 GLY A C 1
ATOM 873 O O . GLY A 1 106 ? 15.855 13.594 12.165 1.00 54.28 106 GLY A O 1
ATOM 874 N N . THR A 1 107 ? 14.885 11.653 12.746 1.00 55.31 107 THR A N 1
ATOM 875 C CA . THR A 1 107 ? 14.013 11.554 11.570 1.00 55.31 107 THR A CA 1
ATOM 876 C C . THR A 1 107 ? 12.705 12.318 11.807 1.00 55.31 107 THR A C 1
ATOM 878 O O . THR A 1 107 ? 12.128 12.249 12.889 1.00 55.31 107 THR A O 1
ATOM 881 N N . PHE A 1 108 ? 12.255 13.078 10.803 1.00 56.31 108 PHE A N 1
ATOM 882 C CA . PHE A 1 108 ? 11.051 13.917 10.863 1.00 56.31 108 PHE A CA 1
ATOM 883 C C . PHE A 1 108 ? 9.774 13.123 11.197 1.00 56.31 108 PHE A C 1
ATOM 885 O O . PHE A 1 108 ? 9.657 11.949 10.851 1.00 56.31 108 PHE A O 1
ATOM 892 N N . LEU A 1 109 ? 8.793 13.802 11.808 1.00 69.62 109 LEU A N 1
ATOM 893 C CA . LEU A 1 109 ? 7.436 13.295 12.047 1.00 69.62 109 LEU A CA 1
ATOM 894 C C . LEU A 1 109 ? 6.779 12.930 10.707 1.00 69.62 109 LEU A C 1
ATOM 896 O O . LEU A 1 109 ? 6.356 13.810 9.958 1.00 69.62 109 LEU A O 1
ATOM 900 N N . MET A 1 110 ? 6.720 11.637 10.397 1.00 79.44 110 MET A N 1
ATOM 901 C CA . MET A 1 110 ? 6.110 11.125 9.171 1.00 79.44 110 MET A CA 1
ATOM 902 C C . MET A 1 110 ? 4.920 10.214 9.503 1.00 79.44 110 MET A C 1
ATOM 904 O O . MET A 1 110 ? 4.989 9.441 10.467 1.00 79.44 110 MET A O 1
ATOM 908 N N . PRO A 1 111 ? 3.842 10.245 8.696 1.00 84.50 111 PRO A N 1
ATOM 909 C CA . PRO A 1 111 ? 2.765 9.266 8.790 1.00 84.50 111 PRO A CA 1
ATOM 910 C C . PRO A 1 111 ? 3.303 7.840 8.693 1.00 84.50 111 PRO A C 1
ATOM 912 O O . PRO A 1 111 ? 4.130 7.553 7.827 1.00 84.50 111 PRO A O 1
ATOM 915 N N . PHE A 1 112 ? 2.838 6.952 9.565 1.00 84.44 112 PHE A N 1
ATOM 916 C CA . PHE A 1 112 ? 3.259 5.554 9.674 1.00 84.44 112 PHE A CA 1
ATOM 917 C C . PHE A 1 112 ? 4.751 5.343 10.017 1.00 84.44 112 PHE A C 1
ATOM 919 O O . PHE A 1 112 ? 5.240 4.210 9.971 1.00 84.44 112 PHE A O 1
ATOM 926 N N . GLY A 1 113 ? 5.492 6.397 10.392 1.00 81.31 113 GLY A N 1
ATOM 927 C CA . GLY A 1 113 ? 6.886 6.323 10.845 1.00 81.31 113 GLY A CA 1
ATOM 928 C C . GLY A 1 113 ? 7.789 5.542 9.884 1.00 81.31 113 GLY A C 1
ATOM 929 O O . GLY A 1 113 ? 7.910 5.878 8.707 1.00 81.31 113 GLY A O 1
ATOM 930 N N . ARG A 1 114 ? 8.387 4.439 10.359 1.00 76.94 114 ARG A N 1
ATOM 931 C CA . ARG A 1 114 ? 9.249 3.559 9.539 1.00 76.94 114 ARG A CA 1
ATOM 932 C C . ARG A 1 114 ? 8.541 2.930 8.330 1.00 76.94 114 ARG A C 1
ATOM 934 O O . ARG A 1 114 ? 9.206 2.485 7.397 1.00 76.94 114 ARG A O 1
ATOM 941 N N . TYR A 1 115 ? 7.210 2.864 8.359 1.00 80.94 115 TYR A N 1
ATOM 942 C CA . TYR A 1 115 ? 6.378 2.346 7.274 1.00 80.94 115 TYR A CA 1
ATOM 943 C C . TYR A 1 115 ? 5.889 3.447 6.328 1.00 80.94 115 TYR A C 1
ATOM 945 O O . TYR A 1 115 ? 5.165 3.137 5.386 1.00 80.94 115 TYR A O 1
ATOM 953 N N . ASN A 1 116 ? 6.312 4.706 6.506 1.00 84.75 116 ASN A N 1
ATOM 954 C CA . ASN A 1 116 ? 5.994 5.786 5.571 1.00 84.75 116 ASN A CA 1
ATOM 955 C C . ASN A 1 116 ? 6.309 5.434 4.100 1.00 84.75 116 ASN A C 1
ATOM 957 O O . ASN A 1 116 ? 5.465 5.700 3.244 1.00 84.75 116 ASN A O 1
ATOM 961 N N . PRO A 1 117 ? 7.442 4.772 3.768 1.00 82.25 117 PRO A N 1
ATOM 962 C CA . PRO A 1 117 ? 7.698 4.343 2.393 1.00 82.25 117 PRO A CA 1
ATOM 963 C C . PRO A 1 117 ? 6.646 3.359 1.863 1.00 82.25 117 PRO A C 1
ATOM 965 O O . PRO A 1 117 ? 6.223 3.487 0.718 1.00 82.25 117 PRO A O 1
ATOM 968 N N . VAL A 1 118 ? 6.183 2.426 2.703 1.00 84.12 118 VAL A N 1
ATOM 969 C CA . VAL A 1 118 ? 5.128 1.459 2.350 1.00 84.12 118 VAL A CA 1
ATOM 970 C C . VAL A 1 118 ? 3.804 2.175 2.137 1.00 84.12 118 VAL A C 1
ATOM 972 O O . VAL A 1 118 ? 3.110 1.910 1.164 1.00 84.12 118 VAL A O 1
ATOM 975 N N . TRP A 1 119 ? 3.476 3.132 3.006 1.00 88.56 119 TRP A N 1
ATOM 976 C CA . TRP A 1 119 ? 2.275 3.947 2.864 1.00 88.56 119 TRP A CA 1
ATOM 977 C C . TRP A 1 119 ? 2.282 4.768 1.567 1.00 88.56 119 TRP A C 1
ATOM 979 O O . TRP A 1 119 ? 1.271 4.865 0.873 1.00 88.56 119 TRP A O 1
ATOM 989 N N . ASN A 1 120 ? 3.431 5.327 1.188 1.00 88.38 120 ASN A N 1
ATOM 990 C CA . ASN A 1 120 ? 3.560 6.034 -0.084 1.00 88.38 120 ASN A CA 1
ATOM 991 C C . ASN A 1 120 ? 3.436 5.089 -1.288 1.00 88.38 120 ASN A C 1
ATOM 993 O O . ASN A 1 120 ? 2.810 5.469 -2.275 1.00 88.38 120 ASN A O 1
ATOM 997 N N . GLU A 1 121 ? 3.963 3.863 -1.206 1.00 85.19 121 GLU A N 1
ATOM 998 C CA . GLU A 1 121 ? 3.766 2.829 -2.235 1.00 85.19 121 GLU A CA 1
ATOM 999 C C . GLU A 1 121 ? 2.285 2.435 -2.355 1.00 85.19 121 GLU A C 1
ATOM 1001 O O . GLU A 1 121 ? 1.750 2.367 -3.460 1.00 85.19 121 GLU A O 1
ATOM 1006 N N . MET A 1 122 ? 1.605 2.235 -1.224 1.00 88.00 122 MET A N 1
ATOM 1007 C CA . MET A 1 122 ? 0.165 1.976 -1.153 1.00 88.00 122 MET A CA 1
ATOM 1008 C C . MET A 1 122 ? -0.630 3.059 -1.882 1.00 88.00 122 MET A C 1
ATOM 1010 O O . MET A 1 122 ? -1.389 2.747 -2.797 1.00 88.00 122 MET A O 1
ATOM 1014 N N . LYS A 1 123 ? -0.394 4.332 -1.538 1.00 89.31 123 LYS A N 1
ATOM 1015 C CA . LYS A 1 123 ? -1.049 5.479 -2.186 1.00 89.31 123 LYS A CA 1
ATOM 1016 C C . LYS A 1 123 ? -0.743 5.571 -3.678 1.00 89.31 123 LYS A C 1
ATOM 1018 O O . LYS A 1 123 ? -1.645 5.844 -4.461 1.00 89.31 123 LYS A O 1
ATOM 1023 N N . ALA A 1 124 ? 0.506 5.338 -4.082 1.00 85.81 124 ALA A N 1
ATOM 1024 C CA . ALA A 1 124 ? 0.902 5.388 -5.490 1.00 85.81 124 ALA A CA 1
ATOM 1025 C C . ALA A 1 124 ? 0.196 4.321 -6.345 1.00 85.81 124 ALA A C 1
ATOM 1027 O O . ALA A 1 124 ? 0.025 4.514 -7.546 1.00 85.81 124 ALA A O 1
ATOM 1028 N N . ASN A 1 125 ? -0.231 3.217 -5.728 1.00 83.56 125 ASN A N 1
ATOM 1029 C CA . ASN A 1 125 ? -0.966 2.141 -6.385 1.00 83.56 125 ASN A CA 1
ATOM 1030 C C . ASN A 1 125 ? -2.495 2.310 -6.332 1.00 83.56 125 ASN A C 1
ATOM 1032 O O . ASN A 1 125 ? -3.200 1.433 -6.845 1.00 83.56 125 ASN A O 1
ATOM 1036 N N . MET A 1 126 ? -3.016 3.381 -5.717 1.00 85.81 126 MET A N 1
ATOM 1037 C CA . MET A 1 126 ? -4.455 3.649 -5.657 1.00 85.81 126 MET A CA 1
ATOM 1038 C C . MET A 1 126 ? -4.998 4.119 -7.012 1.00 85.81 126 MET A C 1
ATOM 1040 O O . MET A 1 126 ? -4.370 4.913 -7.709 1.00 85.81 126 MET A O 1
ATOM 1044 N N . PHE A 1 127 ? -6.200 3.660 -7.356 1.00 87.44 127 PHE A N 1
ATOM 1045 C CA . PHE A 1 127 ? -6.997 4.156 -8.477 1.00 87.44 127 PHE A CA 1
ATOM 1046 C C . PHE A 1 127 ? -8.258 4.862 -7.973 1.00 87.44 127 PHE A C 1
ATOM 1048 O O . PHE A 1 127 ? -8.679 4.700 -6.828 1.00 87.44 127 PHE A O 1
ATOM 1055 N N . GLU A 1 128 ? -8.890 5.635 -8.855 1.00 85.81 128 GLU A N 1
ATOM 1056 C CA . GLU A 1 128 ? -10.208 6.203 -8.588 1.00 85.81 128 GLU A CA 1
ATOM 1057 C C . GLU A 1 128 ? -11.218 5.090 -8.256 1.00 85.81 128 GLU A C 1
ATOM 1059 O O . GLU A 1 128 ? -11.318 4.089 -8.969 1.00 85.81 128 GLU A O 1
ATOM 1064 N N . GLY A 1 129 ? -11.952 5.265 -7.154 1.00 88.19 129 GLY A N 1
ATOM 1065 C CA . GLY A 1 129 ? -12.884 4.270 -6.620 1.00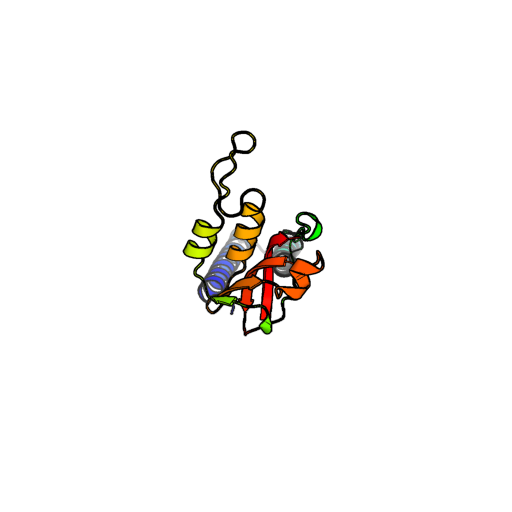 88.19 129 GLY A CA 1
ATOM 1066 C C . GLY A 1 129 ? -12.294 3.348 -5.550 1.00 88.19 129 GLY A C 1
ATOM 1067 O O . GLY A 1 129 ? -13.056 2.628 -4.907 1.00 88.19 129 GLY A O 1
ATOM 1068 N N . ASP A 1 130 ? -10.981 3.391 -5.313 1.00 91.81 130 ASP A N 1
ATOM 1069 C CA . ASP A 1 130 ? -10.387 2.708 -4.166 1.00 91.81 130 ASP A CA 1
ATOM 1070 C C . ASP A 1 130 ? -10.760 3.396 -2.85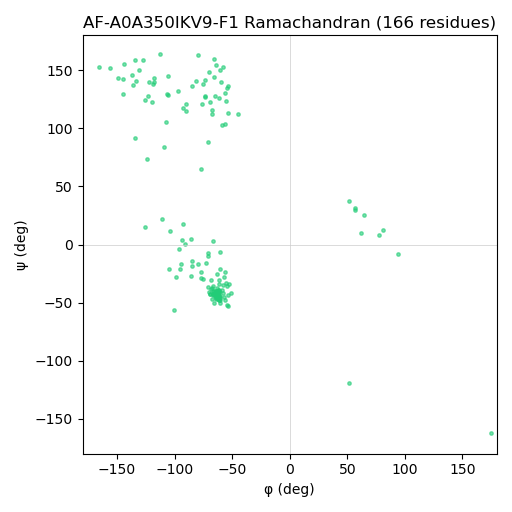3 1.00 91.81 130 ASP A C 1
ATOM 1072 O O . ASP A 1 130 ? -10.914 4.618 -2.764 1.00 91.81 130 ASP A O 1
ATOM 1076 N N . GLU A 1 131 ? -10.866 2.593 -1.803 1.00 94.06 131 GLU A N 1
ATOM 1077 C CA . GLU A 1 131 ? -11.268 3.044 -0.481 1.00 94.06 131 GLU A CA 1
ATOM 1078 C C . GLU A 1 131 ? -10.192 2.712 0.544 1.00 94.06 131 GLU A C 1
ATOM 1080 O O . GLU A 1 131 ? -9.627 1.621 0.525 1.00 94.06 131 GLU A O 1
ATOM 1085 N N . VAL A 1 132 ? -9.937 3.627 1.475 1.00 94.56 132 VAL A N 1
ATOM 1086 C CA . VAL A 1 132 ? -9.060 3.368 2.619 1.00 94.56 132 VAL A CA 1
ATOM 1087 C C . VAL A 1 132 ? -9.926 2.996 3.816 1.00 94.56 132 VAL A C 1
ATOM 1089 O O . VAL A 1 132 ? -10.919 3.665 4.110 1.00 94.56 132 VAL A O 1
ATOM 1092 N N . TRP A 1 133 ? -9.559 1.916 4.496 1.00 95.06 133 TRP A N 1
ATOM 1093 C CA . TRP A 1 133 ? -10.310 1.374 5.621 1.00 95.06 133 TRP A CA 1
ATOM 1094 C C . TRP A 1 133 ? -9.404 1.034 6.793 1.00 95.06 133 TRP A C 1
ATOM 1096 O O . TRP A 1 133 ? -8.324 0.465 6.623 1.00 95.06 133 TRP A O 1
ATOM 1106 N N . GLU A 1 134 ? -9.896 1.312 7.992 1.00 93.94 134 GLU A N 1
ATOM 1107 C CA . GLU A 1 134 ? -9.349 0.759 9.225 1.00 93.94 134 GLU A CA 1
ATOM 1108 C C . GLU A 1 134 ? -9.884 -0.645 9.447 1.00 93.94 134 GLU A C 1
ATOM 1110 O O . GLU A 1 134 ? -11.073 -0.914 9.236 1.00 93.94 134 GLU A O 1
ATOM 1115 N N . PHE A 1 135 ? -9.015 -1.527 9.924 1.00 93.38 135 PHE A N 1
ATOM 1116 C CA . PHE A 1 135 ? -9.389 -2.881 10.295 1.00 93.38 135 PHE A CA 1
ATOM 1117 C C . PHE A 1 135 ? -8.865 -3.235 11.684 1.00 93.38 135 PHE A C 1
ATOM 1119 O O . PHE A 1 135 ? -7.810 -2.763 12.113 1.00 93.38 135 PHE A O 1
ATOM 1126 N N . SER A 1 136 ? -9.590 -4.115 12.372 1.00 92.06 136 SER A N 1
ATOM 1127 C CA . SER A 1 136 ? -9.102 -4.785 13.576 1.00 92.06 136 SER A CA 1
ATOM 1128 C C . SER A 1 136 ? -9.723 -6.166 13.698 1.00 92.06 136 SER A C 1
ATOM 1130 O O . SER A 1 136 ? -10.899 -6.378 13.402 1.00 92.06 136 SER A O 1
ATOM 1132 N N . THR A 1 137 ? -8.930 -7.112 14.177 1.00 88.94 137 THR A N 1
ATOM 1133 C CA . THR A 1 137 ? -9.434 -8.402 14.661 1.00 88.94 137 THR A CA 1
ATOM 1134 C C . THR A 1 137 ? -10.341 -8.225 15.885 1.00 88.94 137 THR A C 1
ATOM 1136 O O . THR A 1 137 ? -10.227 -7.249 16.629 1.00 88.94 137 THR A O 1
ATOM 1139 N N . SER A 1 138 ? -11.258 -9.173 16.108 1.00 87.31 138 SER A N 1
ATOM 1140 C CA . SER A 1 138 ? -12.176 -9.108 17.253 1.00 87.31 138 SER A CA 1
ATOM 1141 C C . SER A 1 138 ? -11.440 -9.230 18.592 1.00 87.31 138 SER A C 1
ATOM 1143 O O . SER A 1 138 ? -10.329 -9.758 18.658 1.00 87.31 138 SER A O 1
ATOM 1145 N N . SER A 1 139 ? -12.075 -8.782 19.679 1.00 87.00 139 SER A N 1
ATOM 1146 C CA . SER A 1 139 ? -11.495 -8.800 21.033 1.00 87.00 139 SER A CA 1
ATOM 1147 C C . SER A 1 139 ? -10.968 -10.176 21.456 1.00 87.00 139 SER A C 1
ATOM 1149 O O . SER A 1 139 ? -9.926 -10.258 22.093 1.00 87.00 139 SER A O 1
ATOM 1151 N N . ILE A 1 140 ? -11.620 -11.257 21.018 1.00 86.88 140 ILE A N 1
ATOM 1152 C CA . ILE A 1 140 ? -11.200 -12.640 21.289 1.00 86.88 140 ILE A CA 1
ATOM 1153 C C . ILE A 1 140 ? -9.781 -12.905 20.761 1.00 86.88 140 ILE A C 1
ATOM 1155 O O . ILE A 1 140 ? -8.991 -13.578 21.418 1.00 86.88 140 ILE A O 1
ATOM 1159 N N . TRP A 1 141 ? -9.419 -12.379 19.588 1.00 85.25 141 TRP A N 1
ATOM 1160 C CA . TRP A 1 141 ? -8.070 -12.557 19.037 1.00 85.25 141 TRP A CA 1
ATOM 1161 C C . TRP A 1 141 ? -7.031 -11.754 19.816 1.00 85.25 141 TRP A C 1
ATOM 1163 O O . TRP A 1 141 ? -5.926 -12.245 20.044 1.00 85.25 141 TRP A O 1
ATOM 1173 N N . TRP A 1 142 ? -7.396 -10.557 20.279 1.00 88.31 142 TRP A N 1
ATOM 1174 C CA . TRP A 1 142 ? -6.548 -9.748 21.154 1.00 88.31 142 TRP A CA 1
ATOM 1175 C C . TRP A 1 142 ? -6.275 -10.449 22.486 1.00 88.31 142 TRP A C 1
ATOM 1177 O O . TRP A 1 142 ? -5.118 -10.525 22.893 1.00 88.31 142 TRP A O 1
ATOM 1187 N N . GLU A 1 143 ? -7.297 -11.032 23.114 1.00 88.88 143 GLU A N 1
ATOM 1188 C CA . GLU A 1 143 ? -7.166 -11.804 24.360 1.00 88.88 143 GLU A CA 1
ATOM 1189 C C . GLU A 1 143 ? -6.262 -13.039 24.201 1.00 88.88 143 GLU A C 1
ATOM 1191 O O . GLU A 1 143 ? -5.552 -13.410 25.132 1.00 88.88 143 GLU A O 1
ATOM 1196 N N . ASN A 1 144 ? -6.228 -13.636 23.006 1.00 88.62 144 ASN A N 1
ATOM 1197 C CA . ASN A 1 144 ? -5.404 -14.805 22.685 1.00 88.62 144 ASN A CA 1
ATOM 1198 C C . ASN A 1 144 ? -4.024 -14.458 22.087 1.00 88.62 144 ASN A C 1
ATOM 1200 O O . ASN A 1 144 ? -3.399 -15.320 21.468 1.00 88.62 144 ASN A O 1
ATOM 1204 N N . LEU A 1 145 ? -3.539 -13.217 22.240 1.00 86.94 145 LEU A N 1
ATOM 1205 C CA . LEU A 1 145 ? -2.233 -12.760 21.719 1.00 86.94 145 LEU A CA 1
ATOM 1206 C C . LEU A 1 145 ? -2.068 -12.940 20.198 1.00 86.94 145 LEU A C 1
ATOM 1208 O O . LEU A 1 145 ? -0.976 -13.169 19.689 1.00 86.94 145 LEU A O 1
ATOM 1212 N N . CYS A 1 146 ? -3.175 -12.876 19.464 1.00 83.88 146 CYS A N 1
ATOM 1213 C CA . CYS A 1 146 ? -3.211 -13.014 18.007 1.00 83.88 146 CYS A CA 1
ATOM 1214 C C . CYS A 1 146 ? -3.917 -11.819 17.344 1.00 83.88 146 CYS A C 1
ATOM 1216 O O . CYS A 1 146 ? -4.329 -11.898 16.187 1.00 83.88 146 CYS A O 1
ATOM 1218 N N . GLY A 1 147 ? -4.102 -10.728 18.090 1.00 86.56 147 GLY A N 1
ATOM 1219 C CA . GLY A 1 147 ? -4.796 -9.538 17.625 1.00 86.56 147 GLY A CA 1
ATOM 1220 C C . GLY A 1 147 ? -3.947 -8.709 16.665 1.00 86.56 147 GLY A C 1
ATOM 1221 O O . GLY A 1 147 ? -2.751 -8.514 16.884 1.00 86.56 147 GLY A O 1
ATOM 1222 N N . SER A 1 148 ? -4.566 -8.203 15.604 1.00 90.25 148 SER A N 1
ATOM 1223 C CA . SER A 1 148 ? -3.968 -7.241 14.679 1.00 90.25 148 SER A CA 1
ATOM 1224 C C . SER A 1 148 ? -4.952 -6.130 14.320 1.00 90.25 148 SER A C 1
ATOM 1226 O O . SER A 1 148 ? -6.163 -6.355 14.242 1.00 90.25 148 SER A O 1
ATOM 1228 N N . ALA A 1 149 ? -4.420 -4.925 14.127 1.00 91.06 149 ALA A N 1
ATOM 1229 C CA . ALA A 1 149 ? -5.142 -3.762 13.630 1.00 91.06 149 ALA A CA 1
ATOM 1230 C C . ALA A 1 149 ? -4.247 -2.919 12.721 1.00 91.06 149 ALA A C 1
ATOM 1232 O O . ALA A 1 149 ? -3.013 -2.951 12.818 1.00 91.06 149 ALA A O 1
ATOM 1233 N N . GLY A 1 150 ? -4.876 -2.163 11.830 1.00 91.81 150 GLY A N 1
ATOM 1234 C CA . GLY A 1 150 ? -4.152 -1.363 10.862 1.00 91.81 150 GLY A CA 1
ATOM 1235 C C . GLY A 1 150 ? -5.038 -0.671 9.844 1.00 91.81 150 GLY A C 1
ATOM 1236 O O . GLY A 1 150 ? -6.248 -0.535 10.024 1.00 91.81 150 GLY A O 1
ATOM 1237 N N . VAL A 1 151 ? -4.401 -0.258 8.753 1.00 93.25 151 VAL A N 1
ATOM 1238 C CA . VAL A 1 151 ? -5.041 0.425 7.626 1.00 93.25 151 VAL A CA 1
ATOM 1239 C C . VAL A 1 151 ? -4.864 -0.414 6.367 1.00 93.25 151 VAL A C 1
ATOM 1241 O O . VAL A 1 151 ? -3.785 -0.954 6.123 1.00 93.25 151 VAL A O 1
ATOM 1244 N N . CYS A 1 152 ? -5.910 -0.524 5.557 1.00 92.69 152 CYS A N 1
ATOM 1245 C CA . CYS A 1 152 ? -5.905 -1.259 4.298 1.00 92.69 152 CYS A CA 1
ATOM 1246 C C . CYS A 1 152 ? -6.557 -0.464 3.164 1.00 92.69 152 CYS A C 1
ATOM 1248 O O . CYS A 1 152 ? -7.332 0.464 3.405 1.00 92.69 152 CYS A O 1
ATOM 1250 N N . ILE A 1 153 ? -6.223 -0.828 1.926 1.00 91.38 153 ILE A N 1
ATOM 1251 C CA . ILE A 1 153 ? -6.877 -0.315 0.721 1.00 91.38 153 ILE A CA 1
ATOM 1252 C C . ILE A 1 153 ? -7.786 -1.404 0.163 1.00 91.38 153 ILE A C 1
ATOM 1254 O O . ILE A 1 153 ? -7.352 -2.535 -0.070 1.00 91.38 153 ILE A O 1
ATOM 1258 N N . ILE A 1 154 ? -9.037 -1.034 -0.087 1.00 89.88 154 ILE A N 1
ATOM 1259 C CA . ILE A 1 154 ? -10.069 -1.867 -0.687 1.00 89.88 154 ILE A CA 1
ATOM 1260 C C . ILE A 1 154 ? -10.311 -1.409 -2.124 1.00 89.88 154 ILE A C 1
ATOM 1262 O O . ILE A 1 154 ? -10.573 -0.234 -2.378 1.00 89.88 154 ILE A O 1
ATOM 1266 N N . ARG A 1 155 ? -10.290 -2.360 -3.059 1.00 86.75 155 ARG A N 1
ATOM 1267 C CA . ARG A 1 155 ? -10.667 -2.167 -4.463 1.00 86.75 155 ARG A CA 1
ATOM 1268 C C . ARG A 1 155 ? -11.730 -3.182 -4.832 1.00 86.75 155 ARG A C 1
ATOM 1270 O O . ARG A 1 155 ? -11.517 -4.383 -4.679 1.00 86.75 155 ARG A O 1
ATOM 1277 N N . ASN A 1 156 ? -12.874 -2.719 -5.332 1.00 85.94 156 ASN A N 1
ATOM 1278 C CA . ASN A 1 156 ? -14.002 -3.588 -5.697 1.00 85.94 156 ASN A CA 1
ATOM 1279 C C . ASN A 1 156 ? -14.410 -4.560 -4.564 1.00 85.94 156 ASN A C 1
ATOM 1281 O O . ASN A 1 156 ? -14.727 -5.722 -4.814 1.00 85.94 156 ASN A O 1
ATOM 1285 N N . GLY A 1 157 ? -14.357 -4.099 -3.309 1.00 84.69 157 GLY A N 1
ATOM 1286 C CA . GLY A 1 157 ? -14.711 -4.898 -2.131 1.00 84.69 157 GLY A CA 1
ATOM 1287 C C . GLY A 1 157 ? -13.657 -5.914 -1.675 1.00 84.69 157 GLY A C 1
ATOM 1288 O O . GLY A 1 157 ? -13.957 -6.714 -0.792 1.00 84.69 157 GLY A O 1
ATOM 1289 N N . GLN A 1 158 ? -12.449 -5.902 -2.249 1.00 84.06 158 GLN A N 1
ATOM 1290 C CA . GLN A 1 158 ? -11.342 -6.782 -1.861 1.00 84.06 158 GLN A CA 1
ATOM 1291 C C . GLN A 1 158 ? -10.139 -5.977 -1.346 1.00 84.06 158 GLN A C 1
ATOM 1293 O O . GLN A 1 158 ? -9.814 -4.948 -1.947 1.00 84.06 158 GLN A O 1
ATOM 1298 N N . PRO A 1 159 ? -9.453 -6.428 -0.280 1.00 84.31 159 PRO A N 1
ATOM 1299 C CA . PRO A 1 159 ? -8.182 -5.846 0.133 1.00 84.31 159 PRO A CA 1
ATOM 1300 C C . PRO A 1 159 ? -7.118 -6.082 -0.936 1.00 84.31 159 PRO A C 1
ATOM 1302 O O . PRO A 1 159 ? -6.897 -7.204 -1.382 1.00 84.31 159 PRO A O 1
ATOM 1305 N N . ILE A 1 160 ? -6.457 -5.007 -1.357 1.00 84.06 160 ILE A N 1
ATOM 1306 C CA . ILE A 1 160 ? -5.311 -5.088 -2.276 1.00 84.06 160 ILE A CA 1
ATOM 1307 C C . ILE A 1 160 ? -3.986 -4.871 -1.558 1.00 84.06 160 ILE A C 1
ATOM 1309 O O . ILE A 1 160 ? -2.939 -5.248 -2.084 1.00 84.06 160 ILE A O 1
ATOM 1313 N N . ASP A 1 161 ? -4.031 -4.230 -0.388 1.00 86.75 161 ASP A N 1
ATOM 1314 C CA . ASP A 1 161 ? -2.856 -3.880 0.391 1.00 86.75 161 ASP A CA 1
ATOM 1315 C C . ASP A 1 161 ? -3.219 -3.477 1.825 1.00 86.75 161 ASP A C 1
ATOM 1317 O O . ASP A 1 161 ? -4.316 -2.962 2.060 1.00 86.75 161 ASP A O 1
ATOM 1321 N N . ALA A 1 162 ? -2.298 -3.660 2.772 1.00 89.19 162 ALA A N 1
ATOM 1322 C CA . ALA A 1 162 ? -2.494 -3.270 4.164 1.00 89.19 162 ALA A CA 1
ATOM 1323 C C . ALA A 1 162 ? -1.191 -3.038 4.931 1.00 89.19 162 ALA A C 1
ATOM 1325 O O . ALA A 1 162 ? -0.181 -3.694 4.684 1.00 89.19 162 ALA A O 1
ATOM 1326 N N . ILE A 1 163 ? -1.249 -2.166 5.938 1.00 89.50 163 ILE A N 1
ATOM 1327 C CA . ILE A 1 163 ? -0.206 -1.956 6.945 1.00 89.50 163 ILE A CA 1
ATOM 1328 C C . ILE A 1 163 ? -0.790 -2.270 8.317 1.00 89.50 163 ILE A C 1
ATOM 1330 O O . ILE A 1 163 ? -1.746 -1.628 8.751 1.00 89.50 163 ILE A O 1
ATOM 1334 N N . ILE A 1 164 ? -0.171 -3.210 9.032 1.00 88.94 164 ILE A N 1
ATOM 1335 C CA . ILE A 1 164 ? -0.435 -3.422 10.458 1.00 88.94 164 ILE A CA 1
ATOM 1336 C C . ILE A 1 164 ? 0.256 -2.323 11.269 1.00 88.94 164 ILE A C 1
ATOM 1338 O O . ILE A 1 164 ? 1.488 -2.204 11.248 1.00 88.94 164 ILE A O 1
ATOM 1342 N N . THR A 1 165 ? -0.538 -1.569 12.022 1.00 87.19 165 THR A N 1
ATOM 1343 C CA . THR A 1 165 ? -0.071 -0.513 12.932 1.00 87.19 165 THR A CA 1
ATOM 1344 C C . THR A 1 165 ? -0.004 -1.006 14.374 1.00 87.19 165 THR A C 1
ATOM 1346 O O . THR A 1 165 ? 0.861 -0.562 15.127 1.00 87.19 165 THR A O 1
ATOM 1349 N N . MET A 1 166 ? -0.841 -1.984 14.738 1.00 85.81 166 MET A N 1
ATOM 1350 C CA . MET A 1 166 ? -0.865 -2.591 16.066 1.00 85.81 166 MET A CA 1
ATOM 1351 C C . MET A 1 166 ? -0.980 -4.112 15.971 1.00 85.81 166 MET A C 1
ATOM 1353 O O . MET A 1 166 ? -1.754 -4.648 15.177 1.00 85.81 166 MET A O 1
ATOM 1357 N N . LYS A 1 167 ? -0.213 -4.816 16.801 1.00 87.19 167 LYS A N 1
ATOM 1358 C CA . LYS A 1 167 ? -0.221 -6.275 16.905 1.00 87.19 167 LYS A CA 1
ATOM 1359 C C . LYS A 1 167 ? 0.026 -6.673 18.359 1.00 87.19 167 LYS A C 1
ATOM 1361 O O . LYS A 1 167 ? 0.807 -5.987 19.019 1.00 87.19 167 LYS A O 1
ATOM 1366 N N . ASN A 1 168 ? -0.644 -7.722 18.831 1.00 80.88 168 ASN A N 1
ATOM 1367 C CA . ASN A 1 168 ? -0.362 -8.351 20.127 1.00 80.88 168 ASN A CA 1
ATOM 1368 C C . ASN A 1 168 ? 0.645 -9.498 19.981 1.00 80.88 168 ASN A C 1
ATOM 1370 O O . ASN A 1 168 ? 0.666 -10.111 18.887 1.00 80.88 168 ASN A O 1
#

Secondary structure (DSSP, 8-state):
---HHHHHHHHHHHHHHHHHHHHHHHHHS-SS---HHHHHHHHHHHHHHHHHHHHHHHHHHTTSSS---GGG-TT--S---GGGEEEEE-HHHHHHHTB-----TT----BTGGGHHHHHHHHHT--TT-EEEEEE--HHHHHTT--EEEEEEEETTEEEEEEEEEE-

Foldseek 3Di:
DPDPVVVVVVVVVVVVVVVVLVVVVVVPCPPPHDDPVSVVVSVVVVVCVVPVVVVVVVCVVVCVVPPPPCVVAVQKDQDDQLVQFDDWDDPVRQQVVQFDPDPDPPDDGGRVVVCNVVSVVQVVPDDPPKIKTKGWDDVVCVVVQNIWIWIFIDDPSGTPIIGTPDGD

Solvent-accessible surface area (backbone atoms only — not comparable to full-atom values): 9733 Å² total; per-residue (Å²): 130,84,54,67,68,58,52,50,51,52,52,52,50,50,51,52,50,51,54,50,50,51,47,53,57,61,71,69,47,55,102,52,88,67,54,70,65,60,56,51,49,54,52,51,52,50,50,50,58,67,56,48,51,59,52,53,49,50,35,58,76,67,32,67,86,56,63,77,62,64,85,80,45,90,48,60,53,62,85,59,61,72,90,33,57,75,46,82,47,52,73,66,53,55,36,65,78,34,46,36,86,66,78,60,92,85,49,78,85,33,40,51,41,95,44,29,68,56,52,52,51,55,59,70,70,57,57,94,83,51,42,41,31,34,35,42,56,58,70,71,34,45,78,66,54,63,17,44,27,32,44,31,36,32,48,94,85,37,50,76,39,32,45,59,76,46,71,85

Mean predicted aligned error: 15.18 Å

Nearest PDB structures (foldseek):
  1g4w-assembly1_R  TM=3.296E-01  e=4.643E+00  Salmonella enterica subsp. enterica serovar Typhimurium
  8p0u-assembly1_A  TM=2.715E-01  e=6.258E+00  Thogotovirus thogotoense
  8p0b-assembly1_A  TM=2.715E-01  e=7.946E+00  Thogotovirus thogotoense

pLDDT: mean 76.66, std 12.96, range [44.84, 95.06]

Radius of gyration: 25.14 Å; Cα contacts (8 Å, |Δi|>4): 172; chains: 1; bounding box: 39×29×80 Å